Protein AF-A0A914S7Q2-F1 (afdb_monomer)

Radius of gyration: 15.85 Å; Cα contacts (8 Å, |Δi|>4): 96; chains: 1; bounding box: 49×27×38 Å

Sequence (71 aa):
MILQPEMPVCEYTVLSGGPEGDTIASLNLGDTIYHRWSCDYQKDGFYCMRLHTCTADDGQGNLQPIIDTNG

Secondary structure (DSSP, 8-state):
----PPPPEEEEEEEESSTTPPB-S---TT--EEEEEEEE-SSTTS-------EEEE-SSS-EEEEE-TT-

Solvent-accessible surface area (backbone atoms only — not comparable to full-atom values): 4862 Å² total; per-residue (Å²): 134,84,88,77,79,77,83,63,55,71,50,77,50,41,18,45,54,42,93,89,33,58,81,51,95,76,85,59,94,87,64,58,64,26,83,44,77,51,69,51,67,98,57,87,88,77,74,84,91,76,67,44,66,40,67,49,71,75,84,81,79,54,73,45,78,77,34,53,84,88,76

Organism: Parascaris equorum (NCBI:txid6256)

InterPro domains:
  IPR001507 Zona pellucida domain [PS51034] (1-71)
  IPR051962 Cuticlin domain-containing protein [PTHR22907] (4-71)
  IPR057475 Cuticlin, C-terminal domain [PF25301] (6-71)

Mean predicted aligned error: 4.95 Å

pLDDT: mean 91.19, std 8.55, range [47.84, 98.0]

Foldseek 3Di:
DDPDFDDWDKDKFKAFADPPGDTDPDDDPPTHIDIDMDTDGDDPPPDDDDDQWDWDDPVPRDTHTPHHRVD

Structure (mmCIF, N/CA/C/O backbone):
data_AF-A0A914S7Q2-F1
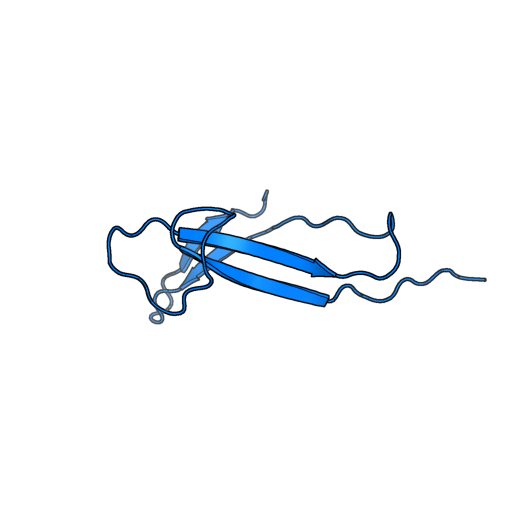#
_entry.id   AF-A0A914S7Q2-F1
#
loop_
_atom_site.group_PDB
_atom_site.id
_atom_site.type_symbol
_atom_site.label_atom_id
_atom_site.label_alt_id
_atom_site.label_comp_id
_atom_site.label_asym_id
_atom_site.label_entity_id
_atom_site.label_seq_id
_atom_site.pdbx_PDB_ins_code
_atom_site.Cartn_x
_atom_site.Cartn_y
_atom_site.Cartn_z
_atom_site.occupancy
_atom_site.B_iso_or_equiv
_atom_site.auth_seq_id
_atom_site.auth_comp_id
_atom_site.auth_asym_id
_atom_site.auth_atom_id
_atom_site.pdbx_PDB_model_num
ATOM 1 N N . MET A 1 1 ? 29.397 -7.846 -17.232 1.00 47.84 1 MET A N 1
ATOM 2 C CA . MET A 1 1 ? 28.681 -6.620 -16.821 1.00 47.84 1 MET A CA 1
ATOM 3 C C . MET A 1 1 ? 27.482 -7.070 -16.009 1.00 47.84 1 MET A C 1
ATOM 5 O O . MET A 1 1 ? 26.694 -7.843 -16.536 1.00 47.84 1 MET A O 1
ATOM 9 N N . ILE A 1 2 ? 27.407 -6.726 -14.724 1.00 61.66 2 ILE A N 1
ATOM 10 C CA . ILE A 1 2 ? 26.289 -7.150 -13.871 1.00 61.66 2 ILE A CA 1
ATOM 11 C C . ILE A 1 2 ? 25.133 -6.179 -14.126 1.00 61.66 2 ILE A C 1
ATOM 13 O O . ILE A 1 2 ? 25.292 -4.973 -13.960 1.00 61.66 2 ILE A O 1
ATOM 17 N N . LEU A 1 3 ? 23.997 -6.700 -14.590 1.00 72.81 3 LEU A N 1
ATOM 18 C CA . LEU A 1 3 ? 22.744 -5.956 -14.695 1.00 72.81 3 LEU A CA 1
ATOM 19 C C . LEU A 1 3 ? 22.136 -5.895 -13.293 1.00 72.81 3 LEU A C 1
ATOM 21 O O . LEU A 1 3 ? 21.417 -6.808 -12.902 1.00 72.81 3 LEU A O 1
ATOM 25 N N . GLN A 1 4 ? 22.470 -4.864 -12.520 1.00 78.00 4 GLN A N 1
ATOM 26 C CA . GLN A 1 4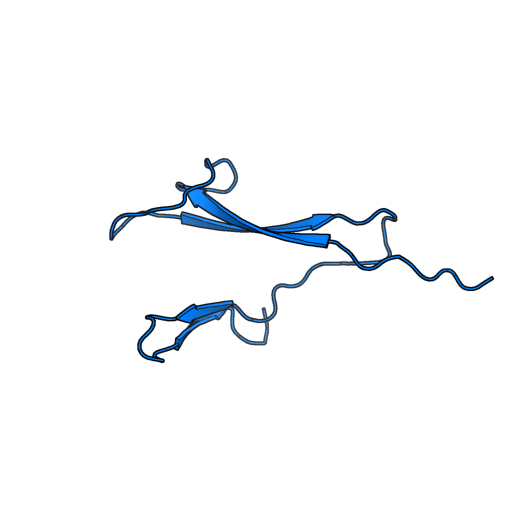 ? 21.784 -4.592 -11.260 1.00 78.00 4 GLN A CA 1
ATOM 27 C C . GLN A 1 4 ? 20.646 -3.597 -11.537 1.00 78.00 4 GLN A C 1
ATOM 29 O O . GLN A 1 4 ? 20.935 -2.451 -11.882 1.00 78.00 4 GLN A O 1
ATOM 34 N N . PRO A 1 5 ? 19.374 -4.026 -11.491 1.00 81.88 5 PRO A N 1
ATOM 35 C CA . PRO A 1 5 ? 18.238 -3.116 -11.608 1.00 81.88 5 PRO A CA 1
ATOM 36 C C . PRO A 1 5 ? 18.130 -2.210 -10.370 1.00 81.88 5 PRO A C 1
ATOM 38 O O . PRO A 1 5 ? 18.492 -2.612 -9.262 1.00 81.88 5 PRO A O 1
ATOM 41 N N . GLU A 1 6 ? 17.662 -0.978 -10.569 1.00 88.19 6 GLU A N 1
ATOM 42 C CA . GLU A 1 6 ? 17.339 -0.060 -9.472 1.00 88.19 6 GLU A CA 1
ATOM 43 C C . GLU A 1 6 ? 16.097 -0.549 -8.724 1.00 88.19 6 GLU A C 1
ATOM 45 O O . GLU A 1 6 ? 15.189 -1.120 -9.328 1.00 88.19 6 GLU A O 1
ATOM 50 N N . MET A 1 7 ? 16.057 -0.319 -7.411 1.00 89.19 7 MET A N 1
ATOM 51 C CA . MET A 1 7 ? 14.905 -0.700 -6.595 1.00 89.19 7 MET A CA 1
ATOM 52 C C . MET A 1 7 ? 13.647 0.058 -7.046 1.00 89.19 7 MET A C 1
ATOM 54 O O . MET A 1 7 ? 13.732 1.266 -7.274 1.00 89.19 7 MET A O 1
ATOM 58 N N . PRO A 1 8 ? 12.485 -0.615 -7.139 1.00 91.69 8 PRO A N 1
ATOM 59 C CA . PRO A 1 8 ? 11.241 0.041 -7.509 1.00 91.69 8 PRO A CA 1
ATOM 60 C C . PRO A 1 8 ? 10.806 1.051 -6.444 1.00 91.69 8 PRO A C 1
ATOM 62 O O . PRO A 1 8 ? 11.013 0.839 -5.245 1.00 91.69 8 PRO A O 1
ATOM 65 N N . VAL A 1 9 ? 10.149 2.122 -6.882 1.00 92.38 9 VAL A N 1
ATOM 66 C CA . VAL A 1 9 ? 9.501 3.090 -5.990 1.00 92.38 9 VAL A CA 1
ATOM 67 C C . VAL A 1 9 ? 8.029 2.726 -5.901 1.00 92.38 9 VAL A C 1
ATOM 69 O O . VAL A 1 9 ? 7.329 2.745 -6.909 1.00 92.38 9 VAL A O 1
ATOM 72 N N . CYS A 1 10 ? 7.564 2.371 -4.704 1.00 93.25 10 CYS A N 1
ATOM 73 C CA . CYS A 1 10 ? 6.188 1.938 -4.487 1.00 93.25 10 CYS A CA 1
ATOM 74 C C . CYS A 1 10 ? 5.370 2.982 -3.725 1.00 93.25 10 CYS A C 1
ATOM 76 O O . CYS A 1 10 ? 5.859 3.611 -2.787 1.00 93.25 10 CYS A O 1
ATOM 78 N N . GLU A 1 11 ? 4.103 3.105 -4.101 1.00 95.06 11 GLU A N 1
ATOM 79 C CA . GLU A 1 11 ? 3.120 3.995 -3.503 1.00 95.06 11 GLU A CA 1
ATOM 80 C C . GLU A 1 11 ? 1.879 3.204 -3.081 1.00 95.06 11 GLU A C 1
ATOM 82 O O . GLU A 1 11 ? 1.450 2.260 -3.752 1.00 95.06 11 GLU A O 1
ATOM 87 N N . TYR A 1 12 ? 1.299 3.614 -1.957 1.00 95.00 12 TYR A N 1
ATOM 88 C CA . TYR A 1 12 ? 0.027 3.122 -1.453 1.00 95.00 12 TYR A CA 1
ATOM 89 C C . TYR A 1 12 ? -0.992 4.263 -1.437 1.00 95.00 12 TYR A C 1
ATOM 91 O O . TYR A 1 12 ? -0.729 5.331 -0.887 1.00 95.00 12 TYR A O 1
ATOM 99 N N . THR A 1 13 ? -2.164 4.017 -2.019 1.00 96.25 13 THR A N 1
ATOM 100 C CA . THR A 1 13 ? -3.284 4.965 -2.078 1.00 96.25 13 THR A CA 1
ATOM 101 C C . THR A 1 13 ? -4.595 4.272 -1.719 1.00 96.25 13 THR A C 1
ATOM 103 O O . THR A 1 13 ? -4.745 3.062 -1.901 1.00 96.25 13 THR A O 1
ATOM 106 N N . VAL A 1 14 ? -5.556 5.044 -1.214 1.00 96.62 14 VAL A N 1
ATOM 107 C CA . VAL A 1 14 ? -6.927 4.586 -0.961 1.00 96.62 14 VAL A CA 1
ATOM 108 C C . VAL A 1 14 ? -7.862 5.360 -1.874 1.00 96.62 14 VAL A C 1
ATOM 110 O O . VAL A 1 14 ? -7.791 6.588 -1.920 1.00 96.62 14 VAL A O 1
ATOM 113 N N . LEU A 1 15 ? -8.720 4.643 -2.597 1.00 98.00 15 LEU A N 1
ATOM 114 C CA . LEU A 1 15 ? -9.674 5.212 -3.543 1.00 98.00 15 LEU A CA 1
ATOM 115 C C . LEU A 1 15 ? -11.112 5.021 -3.060 1.00 98.00 15 LEU A C 1
ATOM 117 O O . LEU A 1 15 ? -11.424 4.036 -2.384 1.00 98.00 15 LEU A O 1
ATOM 121 N N . SER A 1 16 ? -11.996 5.937 -3.443 1.00 97.50 16 SER A N 1
ATOM 122 C CA . SER A 1 16 ? -13.432 5.812 -3.191 1.00 97.50 16 SER A CA 1
ATOM 123 C C . SER A 1 16 ? -14.072 4.739 -4.080 1.00 97.50 16 SER A C 1
ATOM 125 O O . SER A 1 16 ? -13.924 4.731 -5.300 1.00 97.50 16 SER A O 1
ATOM 127 N N . GLY A 1 17 ? -14.824 3.817 -3.479 1.00 96.44 17 GLY A N 1
ATOM 128 C CA . GLY A 1 17 ? -15.539 2.769 -4.204 1.00 96.44 17 GLY A CA 1
ATOM 129 C C . GLY A 1 17 ? -14.619 1.708 -4.812 1.00 96.44 17 GLY A C 1
ATOM 130 O O . GLY A 1 17 ? -14.438 0.645 -4.227 1.00 96.44 17 GLY A O 1
ATOM 131 N N . GLY A 1 18 ? -14.091 1.969 -6.011 1.00 96.62 18 GLY A N 1
ATOM 132 C CA . GLY A 1 18 ? -13.427 0.979 -6.866 1.00 96.62 18 GLY A CA 1
ATOM 133 C C . GLY A 1 18 ? -12.077 1.432 -7.445 1.00 96.62 18 GLY A C 1
ATOM 134 O O . GLY A 1 18 ? -11.564 2.483 -7.070 1.00 96.62 18 GLY A O 1
ATOM 135 N N . PRO A 1 19 ? -11.492 0.654 -8.378 1.00 96.44 19 PRO A N 1
ATOM 136 C CA . PRO A 1 19 ? -10.154 0.913 -8.929 1.00 96.44 19 PRO A CA 1
ATOM 137 C C . PRO A 1 19 ? -10.037 2.216 -9.737 1.00 96.44 19 PRO A C 1
ATOM 139 O O . PRO A 1 19 ? -8.946 2.773 -9.827 1.00 96.44 19 PRO A O 1
ATOM 142 N N . GLU A 1 20 ? -11.157 2.708 -10.274 1.00 96.81 20 GLU A N 1
ATOM 143 C CA . GLU A 1 20 ? -11.269 3.992 -10.988 1.00 96.81 20 GLU A CA 1
ATOM 144 C C . GLU A 1 20 ? -11.701 5.148 -10.068 1.00 96.81 20 GLU A C 1
ATOM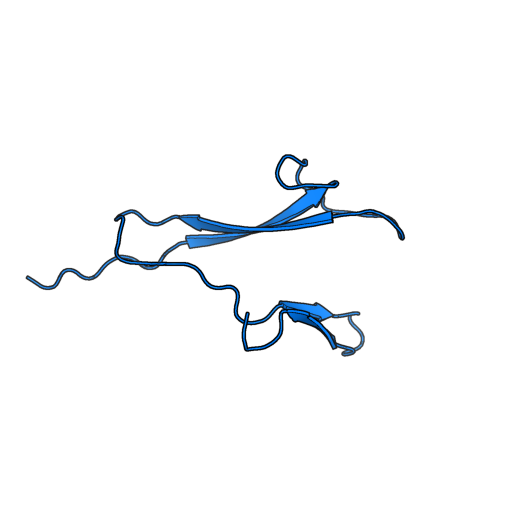 146 O O . GLU A 1 20 ? -12.066 6.222 -10.539 1.00 96.81 20 GLU A O 1
ATOM 151 N N . GLY A 1 21 ? -11.740 4.913 -8.754 1.00 96.44 21 GLY A N 1
ATOM 152 C CA . GLY A 1 21 ? -12.132 5.911 -7.767 1.00 96.44 21 GLY A CA 1
ATOM 153 C C . GLY A 1 21 ? -11.099 7.017 -7.578 1.00 96.44 21 GLY A C 1
ATOM 154 O O . G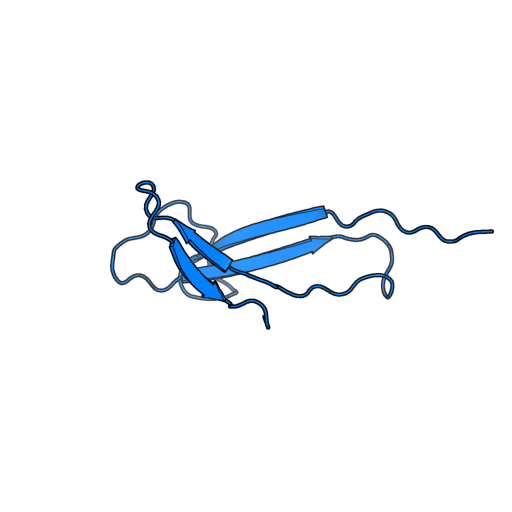LY A 1 21 ? -9.908 6.844 -7.849 1.00 96.44 21 GLY A O 1
ATOM 155 N N . ASP A 1 22 ? -11.556 8.138 -7.026 1.00 97.31 22 ASP A N 1
ATOM 156 C CA . ASP A 1 22 ? -10.680 9.239 -6.631 1.00 97.31 22 ASP A CA 1
ATOM 157 C C . ASP A 1 22 ? -9.928 8.904 -5.340 1.00 97.31 22 ASP A C 1
ATOM 159 O O . ASP A 1 22 ? -10.471 8.246 -4.447 1.00 97.31 22 ASP A O 1
ATOM 163 N N . THR A 1 23 ? -8.698 9.407 -5.208 1.00 97.31 23 THR A N 1
ATOM 164 C CA . THR A 1 23 ? -7.928 9.291 -3.964 1.00 97.31 23 THR A CA 1
ATOM 165 C C . THR A 1 23 ? -8.635 10.025 -2.829 1.00 97.31 23 THR A C 1
ATOM 167 O O . THR A 1 23 ? -8.971 11.204 -2.949 1.00 97.31 23 THR A O 1
ATOM 170 N N . ILE A 1 24 ? -8.805 9.343 -1.699 1.00 96.75 24 ILE A N 1
ATOM 171 C CA . ILE A 1 24 ? -9.477 9.877 -0.513 1.00 96.75 24 ILE A CA 1
ATOM 172 C C . ILE A 1 24 ? -8.550 9.897 0.702 1.00 96.75 24 ILE A C 1
ATOM 174 O O . ILE A 1 24 ? -7.691 9.036 0.873 1.00 96.75 24 ILE A O 1
ATOM 178 N N . ALA A 1 25 ? -8.754 10.891 1.566 1.00 94.50 25 ALA A N 1
ATOM 179 C CA . ALA A 1 25 ? -8.063 11.022 2.853 1.00 94.50 25 ALA A CA 1
ATOM 180 C C . ALA A 1 25 ? -8.992 10.782 4.056 1.00 94.50 25 ALA A C 1
ATOM 182 O O . ALA A 1 25 ? -8.528 10.675 5.189 1.00 94.50 25 ALA A O 1
ATOM 183 N N . SER A 1 26 ? -10.302 10.711 3.822 1.00 93.62 26 SER A N 1
ATOM 184 C CA . SER A 1 26 ? -11.319 10.450 4.835 1.00 93.62 26 SER A CA 1
ATOM 185 C C . SER A 1 26 ? -12.430 9.581 4.255 1.00 93.62 26 SER A C 1
ATOM 187 O O . SER A 1 26 ? -12.650 9.552 3.045 1.00 93.62 26 SER A O 1
ATOM 189 N N . LEU A 1 27 ? -13.104 8.854 5.138 1.00 93.69 27 LEU A N 1
ATOM 190 C CA . LEU A 1 27 ? -14.178 7.921 4.818 1.00 93.69 27 LEU A CA 1
ATOM 191 C C . LEU A 1 27 ? -15.162 7.860 5.985 1.00 93.69 27 LEU A C 1
ATOM 193 O O . LEU A 1 27 ? -14.802 8.156 7.127 1.00 93.69 27 LEU A O 1
ATOM 197 N N . ASN A 1 28 ? -16.396 7.471 5.697 1.00 95.38 28 ASN A N 1
ATOM 198 C CA . ASN A 1 28 ? -17.431 7.223 6.68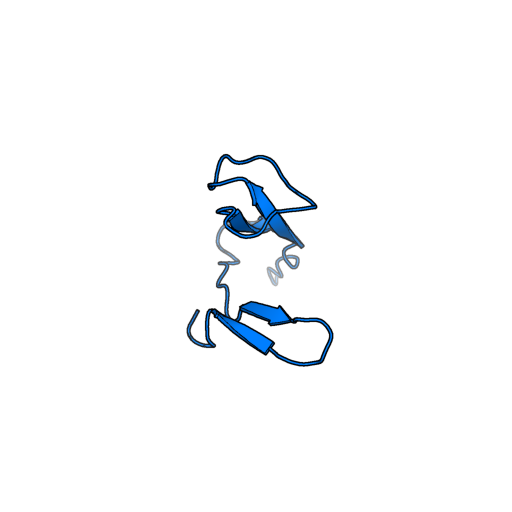7 1.00 95.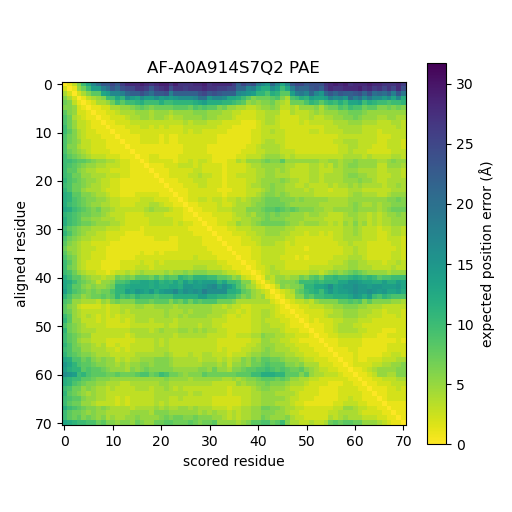38 28 ASN A CA 1
ATOM 199 C C . ASN A 1 28 ? -17.596 5.722 6.932 1.00 95.38 28 ASN A C 1
ATOM 201 O O . ASN A 1 28 ? -17.251 4.878 6.103 1.00 95.38 28 ASN A O 1
ATOM 205 N N . LEU A 1 29 ? -18.170 5.378 8.085 1.00 94.38 29 LEU A N 1
ATOM 206 C CA . LEU A 1 29 ? -18.551 3.998 8.367 1.00 94.38 29 LEU A CA 1
ATOM 207 C C . LEU A 1 29 ? -19.577 3.515 7.335 1.00 94.38 29 LEU A C 1
ATOM 209 O O . LEU A 1 29 ? -20.629 4.128 7.167 1.00 94.38 29 LEU A O 1
ATOM 213 N N . GLY A 1 30 ? -19.268 2.392 6.686 1.00 95.75 30 GLY A N 1
ATOM 214 C CA . GLY A 1 30 ? -20.087 1.801 5.626 1.00 95.75 30 GLY A CA 1
ATOM 215 C C . GLY A 1 30 ? -19.623 2.132 4.207 1.00 95.75 30 GLY A C 1
ATOM 216 O O . GLY A 1 30 ? -20.103 1.496 3.269 1.00 95.75 30 GLY A O 1
ATOM 217 N N . ASP A 1 31 ? -18.674 3.057 4.034 1.00 95.94 31 ASP A N 1
ATOM 218 C CA . ASP A 1 31 ? -18.107 3.344 2.718 1.00 95.94 31 ASP A CA 1
ATOM 219 C C . ASP A 1 31 ? -17.328 2.132 2.189 1.00 95.94 31 ASP A C 1
ATOM 221 O O . ASP A 1 31 ? -16.580 1.469 2.909 1.00 95.94 31 ASP A O 1
ATOM 225 N N . THR A 1 32 ? -17.492 1.851 0.897 1.00 96.00 32 THR A N 1
ATOM 226 C CA . THR A 1 32 ? -16.632 0.901 0.186 1.00 96.00 32 THR A CA 1
ATOM 227 C C . THR A 1 32 ? -15.422 1.651 -0.350 1.00 96.00 32 THR A C 1
ATOM 229 O O . THR A 1 32 ? -15.574 2.701 -0.976 1.00 96.00 32 THR A O 1
ATOM 232 N N . ILE A 1 33 ? -14.228 1.116 -0.110 1.00 96.50 33 ILE A N 1
ATOM 233 C CA . ILE A 1 33 ? -12.957 1.703 -0.539 1.00 96.50 33 ILE A CA 1
ATOM 234 C C . ILE A 1 33 ? -12.118 0.675 -1.290 1.00 96.50 33 ILE A C 1
ATOM 236 O O . ILE A 1 33 ? -12.277 -0.534 -1.107 1.00 96.50 33 ILE A O 1
ATOM 240 N N . TYR A 1 34 ? -11.187 1.169 -2.096 1.00 96.94 34 TYR A N 1
ATOM 241 C CA . TYR A 1 34 ? -10.246 0.350 -2.842 1.00 96.94 34 TYR A CA 1
ATOM 242 C C . TYR A 1 34 ? -8.813 0.693 -2.437 1.00 96.94 34 TYR A C 1
ATOM 244 O O . TYR A 1 34 ? -8.342 1.812 -2.641 1.00 96.94 34 TYR A O 1
ATOM 252 N N . HIS A 1 35 ? -8.112 -0.277 -1.856 1.00 95.75 35 HIS A N 1
ATOM 253 C CA . HIS A 1 35 ? -6.701 -0.138 -1.514 1.00 95.75 35 HIS A CA 1
ATOM 254 C C . HIS A 1 35 ? -5.840 -0.440 -2.744 1.00 95.75 35 HIS A C 1
ATOM 256 O O . HIS A 1 35 ? -5.935 -1.525 -3.320 1.00 95.75 35 HIS A O 1
ATOM 262 N N . ARG A 1 36 ? -4.989 0.506 -3.149 1.00 95.62 36 ARG A N 1
ATOM 263 C CA . ARG A 1 36 ? -4.149 0.386 -4.344 1.00 95.62 36 ARG A CA 1
ATOM 264 C C . ARG A 1 36 ? -2.676 0.514 -3.986 1.00 95.62 36 ARG A C 1
ATOM 266 O O . ARG A 1 36 ? -2.251 1.530 -3.440 1.00 95.62 36 ARG A O 1
ATOM 273 N N . TRP A 1 37 ? -1.907 -0.498 -4.372 1.00 95.25 37 TRP A N 1
ATOM 274 C CA . TRP A 1 37 ? -0.449 -0.485 -4.367 1.00 95.25 37 TRP A CA 1
ATOM 275 C C . TRP A 1 37 ? 0.038 -0.423 -5.808 1.00 95.25 37 TRP A C 1
ATOM 277 O O . TRP A 1 37 ? -0.432 -1.191 -6.648 1.00 95.25 37 TRP A O 1
ATOM 287 N N . SER A 1 38 ? 0.976 0.477 -6.075 1.00 92.62 38 SER A N 1
ATOM 288 C CA . SER A 1 38 ? 1.607 0.649 -7.382 1.00 92.62 38 SER A CA 1
ATOM 289 C C . SER A 1 38 ? 3.109 0.758 -7.183 1.00 92.62 38 SER A C 1
ATOM 291 O O . SER A 1 38 ? 3.546 1.424 -6.253 1.00 92.62 38 SER A O 1
ATOM 293 N N . CYS A 1 39 ? 3.901 0.130 -8.046 1.00 92.31 39 CYS A N 1
ATOM 294 C CA . CYS A 1 39 ? 5.355 0.258 -8.030 1.00 92.31 39 CYS A CA 1
ATOM 295 C C . CYS A 1 39 ? 5.840 0.667 -9.417 1.00 92.31 39 CYS A C 1
ATOM 297 O O . CYS A 1 39 ? 5.498 0.005 -10.396 1.00 92.31 39 CYS A O 1
ATOM 299 N N . ASP A 1 40 ? 6.638 1.727 -9.484 1.00 89.88 40 ASP A N 1
ATOM 300 C CA . ASP A 1 40 ? 7.312 2.171 -10.701 1.00 89.88 40 ASP A CA 1
ATOM 301 C C . ASP A 1 40 ? 8.729 1.582 -10.762 1.00 89.88 40 ASP A C 1
ATOM 303 O O . ASP A 1 40 ? 9.438 1.513 -9.750 1.00 89.88 40 ASP A O 1
ATOM 307 N N . TYR A 1 41 ? 9.137 1.124 -11.944 1.00 86.50 41 TYR A N 1
ATOM 308 C CA . TYR A 1 41 ? 10.459 0.571 -12.215 1.00 86.50 41 TYR A CA 1
ATOM 309 C C . TYR A 1 41 ? 10.871 0.827 -13.668 1.00 86.50 41 TYR A C 1
ATOM 311 O O . TYR A 1 41 ? 10.078 0.729 -14.597 1.00 86.50 41 TYR A O 1
ATOM 319 N N . GLN A 1 42 ? 12.159 1.099 -13.891 1.00 76.00 42 GLN A N 1
ATOM 320 C CA . GLN A 1 42 ? 12.647 1.509 -15.216 1.00 76.00 42 GLN A CA 1
ATOM 321 C C . GLN A 1 42 ? 12.852 0.367 -16.218 1.00 76.00 42 GLN A C 1
ATOM 323 O O . GLN A 1 42 ? 13.045 0.617 -17.409 1.00 76.00 42 GLN A O 1
ATOM 328 N N . LYS A 1 43 ? 12.902 -0.886 -15.755 1.00 7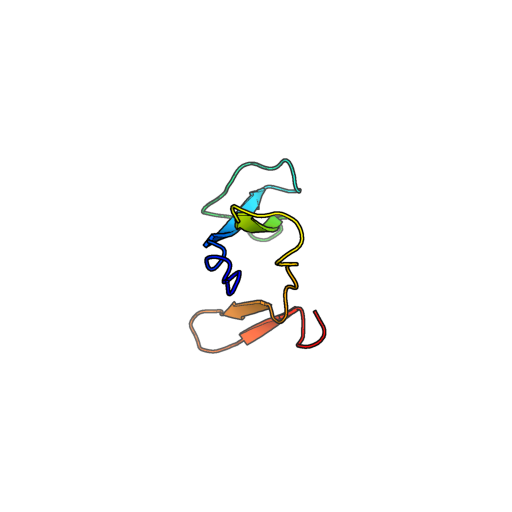5.88 43 LYS A N 1
ATOM 329 C CA . LYS A 1 43 ? 13.158 -2.047 -16.615 1.00 75.88 43 LYS A CA 1
ATOM 330 C C . LYS A 1 43 ? 12.138 -3.145 -16.379 1.00 75.88 43 LYS A C 1
ATOM 332 O O . LYS A 1 43 ? 12.132 -3.774 -15.320 1.00 75.88 43 LYS A O 1
ATOM 337 N N . ASP A 1 44 ? 11.354 -3.414 -17.413 1.00 75.62 44 ASP A N 1
ATOM 338 C CA . ASP A 1 44 ? 10.411 -4.524 -17.445 1.00 75.62 44 ASP A CA 1
ATOM 339 C C . ASP A 1 44 ? 11.100 -5.877 -17.234 1.00 75.62 44 ASP A C 1
ATOM 341 O O . ASP A 1 44 ? 12.229 -6.111 -17.671 1.00 75.62 44 ASP A O 1
ATOM 345 N N . GLY A 1 45 ? 10.397 -6.783 -16.550 1.00 80.19 45 GLY A N 1
ATOM 346 C CA . GLY A 1 45 ? 10.805 -8.179 -16.370 1.00 80.19 45 GLY A CA 1
ATOM 347 C C . GLY A 1 45 ? 11.772 -8.456 -15.216 1.00 80.19 45 GLY A C 1
ATOM 348 O O . GLY A 1 45 ? 12.088 -9.619 -14.978 1.00 80.19 45 GLY A O 1
ATOM 349 N N . PHE A 1 46 ? 12.226 -7.436 -14.479 1.00 86.06 46 PHE A N 1
ATOM 350 C CA . PHE A 1 46 ? 13.073 -7.636 -13.293 1.00 86.06 46 PHE A CA 1
ATOM 351 C C . PHE A 1 46 ? 12.279 -7.835 -12.002 1.00 86.06 46 PHE A C 1
ATOM 353 O O . PHE A 1 46 ? 12.738 -8.544 -11.106 1.00 86.06 46 PHE A O 1
ATOM 360 N N . TYR A 1 47 ? 11.099 -7.223 -11.906 1.00 87.75 47 TYR A N 1
ATOM 361 C CA . TYR A 1 47 ? 10.299 -7.215 -10.689 1.00 87.75 47 TYR A CA 1
ATOM 362 C C . TYR A 1 47 ? 8.848 -7.587 -10.973 1.00 87.75 47 TYR A C 1
ATOM 364 O O . TYR A 1 47 ? 8.282 -7.212 -11.997 1.00 87.75 47 TYR A O 1
ATOM 372 N N . CYS A 1 48 ? 8.250 -8.287 -10.013 1.00 88.44 48 CYS A N 1
ATOM 373 C CA . CYS A 1 48 ? 6.812 -8.478 -9.888 1.00 88.44 48 CYS A CA 1
ATOM 374 C C . CYS A 1 48 ? 6.406 -8.076 -8.471 1.00 88.44 48 CYS A C 1
ATOM 376 O O . CYS A 1 48 ? 7.178 -8.247 -7.525 1.00 88.44 48 CYS A O 1
ATOM 378 N N . MET A 1 49 ? 5.186 -7.573 -8.321 1.00 89.69 49 MET A N 1
ATOM 379 C CA . MET A 1 49 ? 4.656 -7.165 -7.027 1.00 89.69 49 MET A CA 1
ATOM 380 C C . MET A 1 49 ? 3.782 -8.272 -6.433 1.00 89.69 49 MET A C 1
ATOM 382 O O . MET A 1 49 ? 2.927 -8.835 -7.114 1.00 89.69 49 MET A O 1
ATOM 386 N N . ARG A 1 50 ? 3.982 -8.553 -5.145 1.00 91.88 50 ARG A N 1
ATOM 387 C CA . ARG A 1 50 ? 3.082 -9.361 -4.319 1.00 91.88 50 ARG A CA 1
ATOM 388 C C . ARG A 1 50 ? 2.822 -8.608 -3.031 1.00 91.88 50 ARG A C 1
ATOM 390 O O . ARG A 1 50 ? 3.764 -8.194 -2.358 1.00 91.88 50 ARG A O 1
ATOM 397 N N . LEU A 1 51 ? 1.554 -8.469 -2.680 1.00 93.81 51 LEU A N 1
ATOM 398 C CA . LEU A 1 51 ? 1.169 -7.929 -1.391 1.00 93.81 51 LEU A CA 1
ATOM 399 C C . LEU A 1 51 ? 1.204 -9.069 -0.376 1.00 93.81 51 LEU A C 1
ATOM 401 O O . LEU A 1 51 ? 0.430 -10.005 -0.491 1.00 93.81 51 LEU A O 1
ATOM 405 N N . HIS A 1 52 ? 2.167 -9.044 0.546 1.00 94.50 52 HIS A N 1
ATOM 406 C CA . HIS A 1 52 ? 2.389 -10.164 1.465 1.00 94.50 52 HIS A CA 1
ATOM 407 C C . HIS A 1 52 ? 1.540 -10.077 2.730 1.00 94.50 52 HIS A C 1
ATOM 409 O O . HIS A 1 52 ? 1.131 -11.103 3.228 1.00 94.50 52 HIS A O 1
ATOM 415 N N . THR A 1 53 ? 1.322 -8.889 3.288 1.00 94.19 53 THR A N 1
ATOM 416 C CA . THR A 1 53 ? 0.506 -8.700 4.497 1.00 94.19 53 THR A CA 1
ATOM 417 C C . THR A 1 53 ? -0.066 -7.295 4.505 1.00 94.19 53 THR A C 1
ATOM 419 O O . THR A 1 53 ? 0.654 -6.340 4.204 1.00 94.19 53 THR A O 1
ATOM 422 N N . CYS A 1 54 ? -1.328 -7.162 4.903 1.00 94.88 54 CYS A N 1
ATOM 423 C CA . CYS A 1 54 ? -1.979 -5.878 5.137 1.00 94.88 54 CYS A CA 1
ATOM 424 C C . CYS A 1 54 ? -2.791 -5.964 6.426 1.00 94.88 54 CYS A C 1
ATOM 426 O O . CYS A 1 54 ? -3.543 -6.918 6.625 1.00 94.88 54 CYS A O 1
ATOM 428 N N . THR A 1 55 ? -2.643 -4.960 7.281 1.00 95.69 55 THR A N 1
ATOM 429 C CA . THR A 1 55 ? -3.241 -4.933 8.613 1.00 95.69 55 THR A CA 1
ATOM 430 C C . THR A 1 55 ? -3.762 -3.532 8.884 1.00 95.69 55 THR A C 1
ATOM 432 O O . THR A 1 55 ? -3.034 -2.562 8.676 1.00 95.69 55 THR A O 1
ATOM 435 N N . ALA A 1 56 ? -5.001 -3.427 9.357 1.00 93.94 56 ALA A N 1
ATOM 436 C CA . ALA A 1 56 ? -5.526 -2.189 9.916 1.00 93.94 56 ALA A CA 1
ATOM 437 C C . ALA A 1 56 ? -5.167 -2.104 11.403 1.00 93.94 56 ALA A C 1
ATOM 439 O O . ALA A 1 56 ? -5.389 -3.059 12.147 1.00 93.94 56 ALA A O 1
ATOM 440 N N . ASP A 1 57 ? -4.622 -0.964 11.814 1.00 94.75 57 ASP A N 1
ATOM 441 C CA . ASP A 1 57 ? -4.317 -0.635 13.208 1.00 94.75 57 ASP A CA 1
ATOM 442 C C . ASP A 1 57 ? -5.340 0.391 13.706 1.00 94.75 57 ASP A C 1
ATOM 444 O O . ASP A 1 57 ? -5.582 1.403 13.042 1.00 94.75 57 ASP A O 1
ATOM 448 N N . ASP A 1 58 ? -5.959 0.123 14.855 1.00 93.62 58 ASP A N 1
ATOM 449 C CA . ASP A 1 58 ? -6.922 1.028 15.488 1.00 93.62 58 ASP A CA 1
ATOM 450 C C . ASP A 1 58 ? -6.265 2.149 16.320 1.00 93.62 58 ASP A C 1
ATOM 452 O O . ASP A 1 58 ? -6.961 2.966 16.927 1.00 93.62 58 ASP A O 1
ATOM 456 N N . GLY A 1 59 ? -4.931 2.189 16.369 1.00 94.38 59 GLY A N 1
ATOM 457 C CA . GLY A 1 59 ? -4.133 3.136 17.146 1.00 94.38 59 GLY A CA 1
ATOM 458 C C . GLY A 1 59 ? -4.027 2.793 18.635 1.00 94.38 59 GLY A C 1
ATOM 459 O O . GLY A 1 59 ? -3.310 3.476 19.366 1.00 94.38 59 GLY A O 1
ATOM 460 N N . GLN A 1 60 ? -4.708 1.741 19.096 1.00 96.06 60 GLN A N 1
ATOM 461 C CA . GLN A 1 60 ? -4.642 1.207 20.462 1.00 96.06 60 GLN A CA 1
ATOM 462 C C . GLN A 1 60 ? -3.830 -0.096 20.528 1.00 96.06 60 GLN A C 1
ATOM 464 O O . GLN A 1 60 ? -3.722 -0.708 21.592 1.00 96.06 60 GLN A O 1
ATOM 469 N N . GLY A 1 61 ? -3.231 -0.503 19.405 1.00 93.19 61 GLY A N 1
ATOM 470 C CA . GLY A 1 61 ? -2.452 -1.729 19.279 1.00 93.19 61 GLY A CA 1
ATOM 471 C C . GLY A 1 61 ? -3.290 -2.954 18.920 1.00 93.19 61 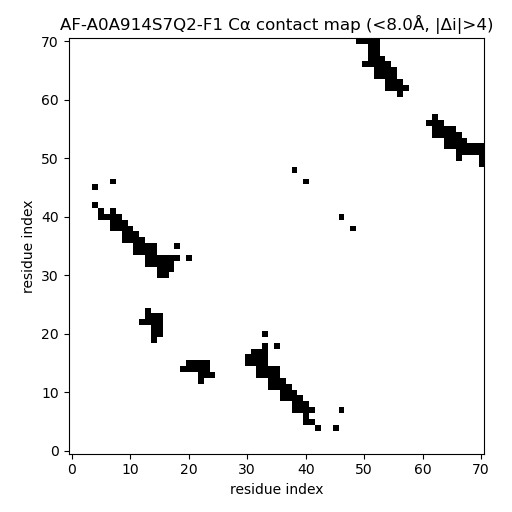GLY A C 1
ATOM 472 O O . GLY A 1 61 ? -2.740 -4.057 18.890 1.00 93.19 61 GLY A O 1
ATOM 473 N N . ASN A 1 62 ? -4.589 -2.792 18.631 1.00 95.88 62 ASN A N 1
ATOM 474 C CA . ASN A 1 62 ? -5.369 -3.877 18.051 1.00 95.88 62 ASN A CA 1
ATOM 475 C C . ASN A 1 62 ? -5.166 -3.881 16.537 1.00 95.88 62 ASN A C 1
ATOM 477 O O . ASN A 1 62 ? -5.418 -2.898 15.841 1.00 95.88 62 ASN A O 1
ATOM 481 N N . LEU A 1 63 ? -4.723 -5.030 16.040 1.00 95.06 63 LEU A N 1
ATOM 482 C CA . LEU A 1 63 ? -4.381 -5.244 14.646 1.00 95.06 63 LEU A CA 1
ATOM 483 C C . LEU A 1 63 ? -5.402 -6.177 14.000 1.00 95.06 63 LEU A C 1
ATOM 485 O O . LEU A 1 63 ? -5.543 -7.328 14.415 1.00 95.06 63 LEU A O 1
ATOM 489 N N . GLN A 1 64 ? -6.078 -5.698 12.960 1.00 95.00 64 GLN A N 1
ATOM 490 C CA . GLN A 1 64 ? -7.009 -6.493 12.171 1.00 95.00 64 GLN A CA 1
ATOM 491 C C . GLN A 1 64 ? -6.358 -6.891 10.837 1.00 95.00 64 GLN A C 1
ATOM 493 O O . GLN A 1 64 ? -6.108 -6.015 10.003 1.00 95.00 64 GLN A O 1
ATOM 498 N N . PRO A 1 65 ? -6.083 -8.186 10.594 1.00 94.31 65 PRO A N 1
ATOM 499 C CA . PRO A 1 65 ? -5.533 -8.634 9.320 1.00 94.31 65 PRO A CA 1
ATOM 500 C C . PRO A 1 65 ? -6.569 -8.482 8.197 1.00 94.31 65 PRO A C 1
ATOM 502 O O . PRO A 1 65 ? -7.719 -8.902 8.337 1.00 94.31 65 PRO A O 1
ATOM 505 N N . ILE A 1 66 ? -6.136 -7.883 7.087 1.00 94.56 66 ILE A N 1
ATOM 506 C CA . ILE A 1 66 ? -6.884 -7.742 5.827 1.00 94.56 66 ILE A CA 1
ATOM 507 C C . ILE A 1 66 ? -6.341 -8.735 4.794 1.00 94.56 66 ILE A C 1
ATOM 509 O O . ILE A 1 66 ? -7.111 -9.376 4.087 1.00 94.56 66 ILE A O 1
ATOM 513 N N . ILE A 1 67 ? -5.013 -8.871 4.733 1.00 95.31 67 ILE A N 1
ATOM 514 C CA . ILE A 1 67 ? -4.297 -9.826 3.879 1.00 95.31 67 ILE A CA 1
ATOM 515 C C . ILE A 1 67 ? -3.302 -10.570 4.762 1.00 95.31 67 ILE A C 1
ATOM 517 O O . ILE A 1 67 ? -2.528 -9.932 5.487 1.00 95.31 67 ILE A O 1
ATOM 521 N N . ASP A 1 68 ? -3.343 -11.900 4.721 1.00 92.94 68 ASP A N 1
ATOM 522 C CA . ASP A 1 68 ? -2.457 -12.763 5.502 1.00 92.94 68 ASP A CA 1
ATOM 523 C C . ASP A 1 68 ? -1.130 -13.023 4.782 1.00 92.94 68 ASP A C 1
ATOM 525 O O . ASP A 1 68 ? -0.962 -12.637 3.637 1.00 92.94 6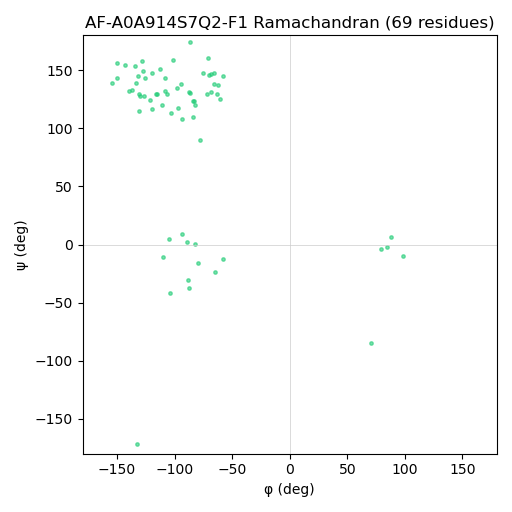8 ASP A O 1
ATOM 529 N N . THR A 1 69 ? -0.186 -13.695 5.445 1.00 93.56 69 THR A N 1
ATOM 530 C CA . THR A 1 69 ? 1.181 -13.947 4.947 1.00 93.56 69 THR A CA 1
ATOM 531 C C . THR A 1 69 ? 1.274 -14.698 3.614 1.00 93.56 69 THR A C 1
ATOM 533 O O . THR A 1 69 ? 2.346 -14.796 3.021 1.00 93.56 69 THR A O 1
ATOM 536 N N . ASN A 1 70 ? 0.181 -15.280 3.135 1.00 92.06 70 ASN A N 1
ATOM 537 C CA . ASN A 1 70 ? 0.120 -15.924 1.832 1.00 92.06 70 ASN A CA 1
ATOM 538 C C . ASN A 1 70 ? -0.290 -14.956 0.713 1.00 92.06 70 ASN A C 1
ATOM 540 O O . ASN A 1 70 ? -0.294 -15.375 -0.446 1.00 92.06 70 ASN A O 1
ATOM 544 N N . GLY A 1 71 ? -0.505 -13.675 1.010 1.00 85.00 71 GLY A N 1
ATOM 545 C CA . GLY A 1 71 ? -1.004 -12.685 0.057 1.00 85.00 71 GLY A CA 1
ATOM 546 C C . GLY A 1 71 ? -2.437 -12.962 -0.357 1.00 85.00 71 GLY A C 1
ATOM 547 O O . GLY A 1 71 ? -2.697 -12.834 -1.573 1.00 85.00 71 GLY A O 1
#